Protein AF-A0A7Y7MA44-F1 (afdb_monomer_lite)

InterPro domains:
  IPR015942 Asp/Glu/hydantoin racemase [PF01177] (3-91)
  IPR053714 Isomerization and Racemization Enzyme Superfamily [G3DSA:3.40.50.12500] (1-102)

Foldseek 3Di:
DAPVVFVVVLVVCVVVVNNVVDQGDDDDHDDDPVCVVPVPVVLVSVLVVVVVSCVPRVNQEAEAEDPRCPVNQVVNCVSDPHHYHYPVVVVVVVVVVVVVVVD

Radius of gyration: 14.45 Å; chains: 1; bounding box: 31×28×43 Å

Secondary structure (DSSP, 8-state):
--TTHHHHHHHHHHHTT-GGG-------S--THHHHH-HHHHHHHHHHHHHHHHHHH--S-EEE--GGGGGGHHHHHTT-SS-EEEHHHHHHHHHHHHHHTT-

Organism: NCBI:txid1216886

pLDDT: mean 91.34, std 9.26, range [55.81, 98.19]

Structure (mmCIF, N/CA/C/O backbone):
data_AF-A0A7Y7MA44-F1
#
_entry.id   AF-A0A7Y7MA44-F1
#
loop_
_atom_site.group_PDB
_atom_site.id
_atom_site.type_symbol
_atom_site.label_atom_id
_atom_site.label_alt_id
_atom_site.label_comp_id
_atom_site.label_asym_id
_atom_site.label_entity_id
_atom_site.label_seq_id
_atom_site.pdbx_PDB_ins_code
_atom_site.Cartn_x
_atom_site.Cartn_y
_atom_site.Cartn_z
_atom_site.occupancy
_atom_site.B_iso_or_equiv
_ato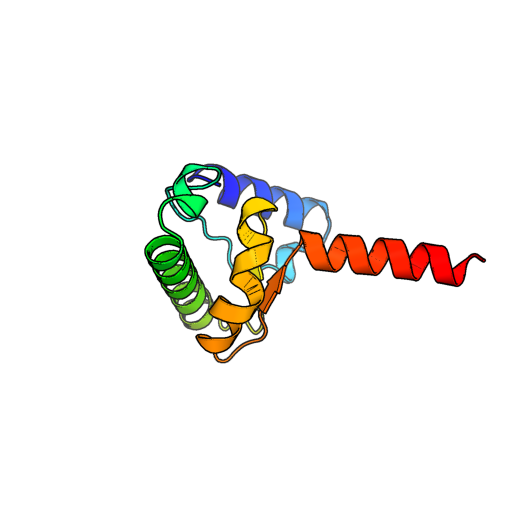m_site.auth_seq_id
_atom_site.auth_comp_id
_atom_site.auth_asym_id
_atom_site.auth_atom_id
_atom_site.pdbx_PDB_model_num
ATOM 1 N N . GLY A 1 1 ? 8.331 -6.792 -3.5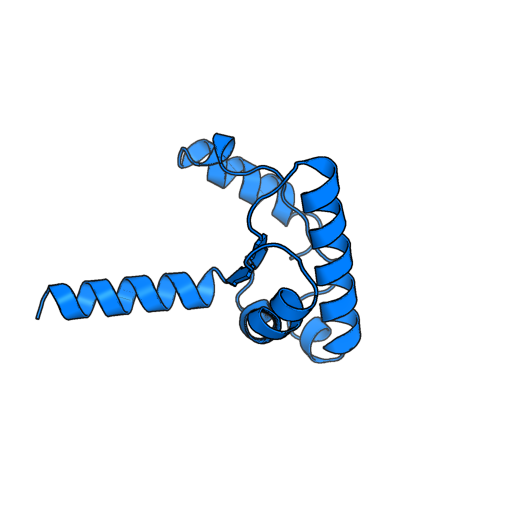35 1.00 63.66 1 GLY A N 1
ATOM 2 C CA . GLY A 1 1 ? 8.309 -8.242 -3.306 1.00 63.66 1 GLY A CA 1
ATOM 3 C C . GLY A 1 1 ? 7.732 -8.890 -4.540 1.00 63.66 1 GLY A C 1
ATOM 4 O O . GLY A 1 1 ? 6.902 -8.250 -5.159 1.00 63.66 1 GLY A O 1
ATOM 5 N N . GLY A 1 2 ? 8.182 -10.086 -4.918 1.00 76.88 2 GLY A N 1
ATOM 6 C CA . GLY A 1 2 ? 7.650 -10.817 -6.071 1.00 76.88 2 GLY A CA 1
ATOM 7 C C . GLY A 1 2 ? 6.371 -11.578 -5.717 1.00 76.88 2 GLY A C 1
ATOM 8 O O . GLY A 1 2 ? 5.830 -11.413 -4.622 1.00 76.88 2 GLY A O 1
ATOM 9 N N . ALA A 1 3 ? 5.935 -12.461 -6.614 1.00 83.75 3 ALA A N 1
ATOM 10 C CA . ALA A 1 3 ? 4.666 -13.193 -6.528 1.00 83.75 3 ALA A CA 1
ATOM 11 C C . ALA A 1 3 ? 4.449 -14.027 -5.244 1.00 83.75 3 ALA A C 1
ATOM 13 O O . ALA A 1 3 ? 3.317 -14.381 -4.939 1.00 83.75 3 ALA A O 1
ATOM 14 N N . GLY A 1 4 ? 5.498 -14.319 -4.465 1.00 88.38 4 GLY A N 1
ATOM 15 C CA . GLY A 1 4 ? 5.379 -15.038 -3.188 1.00 88.38 4 G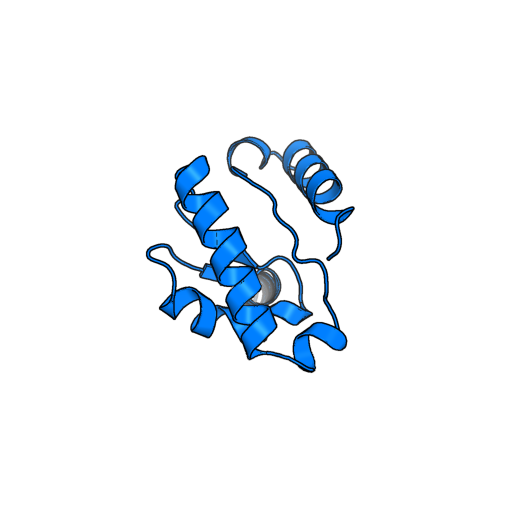LY A CA 1
ATOM 16 C C . GLY A 1 4 ? 4.892 -14.191 -2.004 1.00 88.38 4 GLY A C 1
ATOM 17 O O . GLY A 1 4 ? 4.498 -14.743 -0.983 1.00 88.38 4 GLY A O 1
ATOM 18 N N . TRP A 1 5 ? 4.903 -12.859 -2.109 1.00 89.69 5 TRP A N 1
ATOM 19 C CA . TRP A 1 5 ? 4.508 -11.986 -0.996 1.00 89.69 5 TRP A CA 1
ATOM 20 C C . TRP A 1 5 ? 3.002 -11.948 -0.715 1.00 89.69 5 TRP A C 1
ATOM 22 O O . TRP A 1 5 ? 2.646 -12.022 0.460 1.00 89.69 5 TRP A O 1
ATOM 32 N N . PRO A 1 6 ? 2.111 -11.852 -1.722 1.00 93.50 6 PRO A N 1
ATOM 33 C CA . PRO A 1 6 ? 0.674 -11.822 -1.480 1.00 93.50 6 PRO A CA 1
ATOM 34 C C . PRO A 1 6 ? 0.134 -12.946 -0.581 1.00 93.50 6 PRO A C 1
ATOM 36 O O . PRO A 1 6 ? -0.521 -12.611 0.409 1.00 93.50 6 PRO A O 1
ATOM 39 N N . PRO A 1 7 ? 0.429 -14.243 -0.825 1.00 94.75 7 PRO A N 1
ATOM 40 C CA . PRO A 1 7 ? -0.073 -15.304 0.048 1.00 94.75 7 PRO A CA 1
ATOM 41 C C . PRO A 1 7 ? 0.496 -15.209 1.470 1.00 94.75 7 PRO A C 1
ATOM 43 O O . PRO A 1 7 ? -0.249 -15.375 2.430 1.00 94.75 7 PRO A O 1
ATOM 46 N N . LEU A 1 8 ? 1.781 -14.866 1.619 1.00 94.81 8 LEU A N 1
ATOM 47 C CA . LEU A 1 8 ? 2.433 -14.736 2.926 1.00 94.81 8 LEU A CA 1
ATOM 48 C C . LEU A 1 8 ? 1.819 -13.612 3.770 1.00 94.81 8 LEU A C 1
ATOM 50 O O . LEU A 1 8 ? 1.574 -13.787 4.961 1.00 94.81 8 LEU A O 1
ATOM 54 N N . ILE A 1 9 ? 1.561 -12.450 3.166 1.00 95.06 9 ILE A N 1
ATOM 55 C CA . ILE A 1 9 ? 0.966 -11.307 3.870 1.00 95.06 9 ILE A CA 1
ATOM 56 C C . ILE A 1 9 ? -0.483 -11.593 4.261 1.00 95.06 9 ILE A C 1
ATOM 58 O O . ILE A 1 9 ? -0.898 -11.197 5.349 1.00 95.06 9 ILE A O 1
ATOM 62 N N . ARG A 1 10 ? -1.245 -12.289 3.411 1.00 96.25 10 ARG A N 1
ATOM 63 C CA . ARG A 1 10 ? -2.633 -12.634 3.728 1.00 96.25 10 ARG A CA 1
ATOM 64 C C . ARG A 1 10 ? -2.713 -13.585 4.919 1.00 96.25 10 ARG A C 1
ATOM 66 O O . ARG A 1 10 ? -3.393 -13.287 5.893 1.00 96.25 10 ARG A O 1
ATOM 73 N N . ASP A 1 11 ? -1.902 -14.635 4.890 1.00 97.12 11 ASP A N 1
ATOM 74 C CA . ASP A 1 11 ? -1.741 -15.585 5.990 1.00 97.12 11 ASP A CA 1
ATOM 75 C C . ASP A 1 11 ? -1.279 -14.906 7.300 1.00 97.12 11 ASP A C 1
ATOM 77 O O . ASP A 1 11 ? -1.797 -15.183 8.384 1.00 97.12 11 ASP A O 1
ATOM 81 N N . LEU A 1 12 ? -0.360 -13.936 7.221 1.00 95.75 12 LEU A N 1
ATOM 82 C CA . LEU A 1 12 ? 0.025 -13.128 8.380 1.00 95.75 12 LEU A CA 1
ATOM 83 C C . LEU A 1 12 ? -1.142 -12.289 8.925 1.00 95.75 12 LEU A C 1
ATOM 85 O O . LEU A 1 12 ? -1.334 -12.240 10.142 1.00 95.75 12 LEU A O 1
ATOM 89 N N . ALA A 1 13 ? -1.908 -11.626 8.059 1.00 96.25 13 ALA A N 1
ATOM 90 C CA . ALA A 1 13 ? -3.041 -10.800 8.470 1.00 96.25 13 ALA A CA 1
ATOM 91 C C . ALA A 1 13 ? -4.133 -11.635 9.148 1.00 96.25 13 ALA A C 1
ATOM 93 O O . ALA A 1 13 ? -4.686 -11.215 10.165 1.00 96.25 13 ALA A O 1
ATOM 94 N N . ASP A 1 14 ? -4.392 -12.840 8.643 1.00 96.56 14 ASP A N 1
ATOM 95 C CA . ASP A 1 14 ? -5.356 -13.766 9.234 1.00 96.56 14 ASP A CA 1
ATOM 96 C C . ASP A 1 14 ? -4.912 -14.201 10.637 1.00 96.56 14 ASP A C 1
ATOM 98 O O . ASP A 1 14 ? -5.670 -14.058 11.599 1.00 96.56 14 ASP A O 1
ATOM 102 N N . ARG A 1 15 ? -3.648 -14.619 10.799 1.00 97.69 15 ARG A N 1
ATOM 103 C CA . ARG A 1 15 ? -3.099 -15.012 12.113 1.00 97.69 15 ARG A CA 1
ATOM 104 C C . ARG A 1 15 ? -3.030 -13.882 13.138 1.00 97.69 15 ARG A C 1
ATOM 106 O O . ARG A 1 15 ? -2.980 -14.152 14.333 1.00 97.69 15 ARG A O 1
ATOM 113 N N . THR A 1 16 ? -2.992 -12.632 12.687 1.00 96.38 16 THR A N 1
ATOM 114 C CA . THR A 1 16 ? -2.881 -11.447 13.557 1.00 96.38 16 THR A CA 1
ATOM 115 C C . THR A 1 16 ? -4.219 -10.743 13.792 1.00 96.38 16 THR A C 1
ATOM 117 O O . THR A 1 16 ? -4.260 -9.721 14.470 1.00 96.38 16 THR A O 1
ATOM 120 N N . GLY A 1 17 ? -5.326 -11.291 13.275 1.00 96.62 17 GLY A N 1
ATOM 121 C CA . GLY A 1 17 ? -6.675 -10.749 13.468 1.00 96.62 17 GLY A CA 1
ATOM 122 C C . GLY A 1 17 ? -7.045 -9.587 12.537 1.00 96.62 17 GLY A C 1
ATOM 123 O O . GLY A 1 17 ? -8.142 -9.042 12.654 1.00 96.62 17 GLY A O 1
ATOM 124 N N . TYR A 1 18 ? -6.177 -9.235 11.585 1.00 94.88 18 TYR A N 1
ATOM 125 C CA . TYR A 1 18 ? -6.394 -8.169 10.601 1.00 94.88 18 TYR A CA 1
ATOM 126 C C . TYR A 1 18 ? -6.963 -8.661 9.265 1.00 94.88 18 TYR A C 1
ATOM 128 O O . TYR A 1 18 ? -7.241 -7.838 8.396 1.00 94.88 18 TYR A O 1
ATOM 136 N N . GLY A 1 19 ? -7.180 -9.969 9.095 1.00 94.50 19 GLY A N 1
ATOM 137 C CA . GLY A 1 19 ? -7.672 -10.565 7.847 1.00 94.50 19 GLY A CA 1
ATOM 138 C C . GLY A 1 19 ? -8.919 -9.884 7.274 1.00 94.50 19 GLY A C 1
ATOM 139 O O . GLY A 1 19 ? -8.973 -9.580 6.086 1.00 94.50 19 GLY A O 1
ATOM 140 N N . ARG A 1 20 ? -9.892 -9.531 8.130 1.00 94.00 20 ARG A N 1
ATOM 141 C CA . ARG A 1 20 ? -11.117 -8.816 7.710 1.00 94.00 20 ARG A CA 1
ATOM 142 C C . ARG A 1 20 ? -10.879 -7.371 7.270 1.00 94.00 20 ARG A C 1
ATOM 144 O O . ARG A 1 20 ? -11.681 -6.836 6.516 1.00 94.00 20 ARG A O 1
ATOM 151 N N . SER A 1 21 ? -9.808 -6.743 7.746 1.00 94.56 21 SER A N 1
ATOM 152 C CA . SER A 1 21 ? -9.436 -5.372 7.381 1.00 94.56 21 SER A CA 1
ATOM 153 C C . SER A 1 21 ? -8.567 -5.320 6.121 1.00 94.56 21 SER A C 1
ATOM 155 O O . SER A 1 21 ? -8.337 -4.239 5.582 1.00 94.56 21 SER A O 1
ATOM 157 N N . LEU A 1 22 ? -8.065 -6.467 5.651 1.00 96.38 22 LEU A N 1
ATOM 158 C CA . LEU A 1 22 ? -7.196 -6.565 4.485 1.00 96.38 22 LEU A CA 1
ATOM 159 C C . LEU A 1 22 ? -7.995 -6.963 3.241 1.00 96.38 22 LEU A C 1
ATOM 161 O O . LEU A 1 22 ? -8.240 -8.141 2.979 1.00 96.38 22 LEU A O 1
ATOM 165 N N . ALA A 1 23 ? -8.377 -5.963 2.449 1.00 96.38 23 ALA A N 1
ATOM 166 C CA . ALA A 1 23 ? -9.205 -6.173 1.267 1.00 96.38 23 ALA A CA 1
ATOM 167 C C . ALA A 1 23 ? -8.457 -6.932 0.146 1.00 96.38 23 ALA A C 1
ATOM 169 O O . ALA A 1 23 ? -8.920 -7.975 -0.321 1.00 96.38 23 ALA A O 1
ATOM 170 N N . ASP A 1 24 ? -7.254 -6.481 -0.223 1.00 96.69 24 ASP A N 1
ATOM 171 C CA . ASP A 1 24 ? -6.422 -7.081 -1.277 1.00 96.69 24 ASP A CA 1
ATOM 172 C C . ASP A 1 24 ? -4.929 -7.061 -0.898 1.00 96.69 24 ASP A C 1
ATOM 174 O O . ASP A 1 24 ? -4.500 -6.260 -0.066 1.00 96.69 24 ASP A O 1
ATOM 178 N N . VAL A 1 25 ? -4.126 -7.929 -1.523 1.00 95.69 25 VAL A N 1
ATOM 179 C CA . VAL A 1 25 ? -2.658 -7.873 -1.460 1.00 95.69 25 VAL A CA 1
ATOM 180 C C . VAL A 1 25 ? -2.084 -8.070 -2.848 1.00 95.69 25 VAL A C 1
ATOM 182 O O . VAL A 1 25 ? -2.297 -9.099 -3.485 1.00 95.69 25 VAL A O 1
ATOM 185 N N . ARG A 1 26 ? -1.289 -7.098 -3.294 1.00 94.06 26 ARG A N 1
ATOM 186 C CA . ARG A 1 26 ? -0.733 -7.068 -4.646 1.00 94.06 26 ARG A CA 1
ATOM 187 C C . ARG A 1 26 ? 0.768 -6.829 -4.601 1.00 94.06 26 ARG A C 1
ATOM 189 O O . ARG A 1 26 ? 1.292 -6.224 -3.665 1.00 94.06 26 ARG A O 1
ATOM 196 N N . ALA A 1 27 ? 1.465 -7.340 -5.605 1.00 91.31 27 ALA A N 1
ATOM 197 C CA . ALA A 1 27 ? 2.915 -7.284 -5.702 1.00 91.31 27 ALA A CA 1
ATOM 198 C C . ALA A 1 27 ? 3.328 -6.848 -7.107 1.00 91.31 27 ALA A C 1
ATOM 200 O O . ALA A 1 27 ? 2.769 -7.323 -8.089 1.00 91.31 27 ALA A O 1
ATOM 201 N N . ILE A 1 28 ? 4.340 -5.983 -7.193 1.00 88.88 28 ILE A N 1
ATOM 202 C CA . ILE A 1 28 ? 4.965 -5.606 -8.465 1.00 88.88 28 ILE A CA 1
ATOM 203 C C . ILE A 1 28 ? 6.169 -6.526 -8.765 1.00 88.88 28 ILE A C 1
ATOM 205 O O . ILE A 1 28 ? 6.883 -6.905 -7.830 1.00 88.88 28 ILE A O 1
ATOM 209 N N . PRO A 1 29 ? 6.443 -6.880 -10.038 1.00 72.62 29 PRO A N 1
ATOM 210 C CA . PRO A 1 29 ? 7.419 -7.919 -10.400 1.00 72.62 29 PRO A CA 1
ATOM 211 C C . PRO A 1 29 ? 8.867 -7.633 -9.972 1.00 72.62 29 PRO A C 1
ATOM 213 O O . PRO A 1 29 ? 9.597 -8.550 -9.595 1.00 72.62 29 PRO A O 1
ATOM 216 N N . HIS A 1 30 ? 9.287 -6.365 -9.999 1.00 66.94 30 HIS A N 1
ATOM 217 C CA . HIS A 1 30 ? 10.661 -5.947 -9.716 1.00 66.94 30 HIS A CA 1
ATOM 218 C C . HIS A 1 30 ? 10.717 -5.065 -8.465 1.00 66.94 30 HIS A C 1
ATOM 220 O O . HIS A 1 30 ? 9.946 -4.122 -8.316 1.00 66.94 30 HIS A O 1
ATOM 226 N N . PHE A 1 31 ? 11.624 -5.373 -7.534 1.00 68.31 31 PHE A N 1
ATOM 227 C CA . PHE A 1 31 ? 11.777 -4.622 -6.286 1.00 68.31 31 PHE A CA 1
ATOM 228 C C . PHE A 1 31 ? 13.215 -4.683 -5.760 1.00 68.31 31 PHE A C 1
ATOM 230 O O . PHE A 1 31 ? 14.009 -5.526 -6.171 1.00 68.31 31 PHE A O 1
ATOM 237 N N . GLY A 1 32 ? 13.556 -3.774 -4.845 1.00 65.12 32 GLY A N 1
ATOM 238 C CA . GLY A 1 32 ? 14.924 -3.606 -4.348 1.00 65.12 32 GLY A CA 1
ATOM 239 C C . GLY A 1 32 ? 15.728 -2.666 -5.247 1.00 65.12 32 GLY A C 1
ATOM 240 O O . GLY A 1 32 ? 15.196 -1.665 -5.722 1.00 65.12 32 GLY A O 1
ATOM 241 N N . ARG A 1 33 ? 17.003 -2.982 -5.504 1.00 63.75 33 ARG A N 1
ATOM 242 C CA . ARG A 1 33 ? 17.903 -2.135 -6.312 1.00 63.75 33 ARG A CA 1
ATOM 243 C C . ARG A 1 33 ? 17.351 -1.837 -7.714 1.00 63.75 33 ARG A C 1
ATOM 245 O O . ARG A 1 33 ? 17.542 -0.737 -8.214 1.00 63.75 33 ARG A O 1
ATOM 252 N N . ALA A 1 34 ? 16.619 -2.782 -8.306 1.00 67.56 34 ALA A N 1
ATOM 253 C CA . ALA A 1 34 ? 15.997 -2.626 -9.621 1.00 67.56 34 ALA A CA 1
ATOM 254 C C . ALA A 1 34 ? 14.887 -1.557 -9.648 1.00 67.56 34 ALA A C 1
ATOM 256 O O . ALA A 1 34 ? 14.794 -0.804 -10.608 1.00 67.56 34 ALA A O 1
ATOM 257 N N . ALA A 1 35 ? 14.093 -1.427 -8.579 1.00 69.69 35 ALA A N 1
ATOM 258 C CA . ALA A 1 35 ? 13.042 -0.406 -8.502 1.00 69.69 35 ALA A CA 1
ATOM 259 C C . ALA A 1 35 ? 13.615 1.016 -8.375 1.00 69.69 35 ALA A C 1
ATOM 261 O O . ALA A 1 35 ? 13.041 1.982 -8.866 1.00 69.69 35 ALA A O 1
ATOM 262 N N . GLN A 1 36 ? 14.784 1.143 -7.745 1.00 73.75 36 GLN A N 1
ATOM 263 C CA . GLN A 1 36 ? 15.496 2.419 -7.653 1.00 73.75 36 GLN A CA 1
ATOM 264 C C . GLN A 1 36 ? 16.174 2.811 -8.974 1.00 73.75 36 GLN A C 1
ATOM 266 O O . GLN A 1 36 ? 16.439 3.988 -9.193 1.00 73.75 36 GLN A O 1
ATOM 271 N N . ALA A 1 37 ? 16.435 1.846 -9.862 1.00 83.06 37 ALA A N 1
ATOM 272 C CA . ALA A 1 37 ? 16.998 2.111 -11.184 1.00 83.06 37 ALA A CA 1
ATOM 273 C C . ALA A 1 37 ? 15.970 2.726 -12.153 1.00 83.06 37 ALA A C 1
ATOM 275 O O . ALA A 1 37 ? 16.357 3.477 -13.042 1.00 83.06 37 ALA A O 1
ATOM 276 N N . ASP A 1 38 ? 14.674 2.459 -11.949 1.00 87.81 38 ASP A N 1
ATOM 277 C CA . ASP A 1 38 ? 13.574 3.110 -12.669 1.00 87.81 38 ASP A CA 1
ATOM 278 C C . ASP A 1 38 ? 12.445 3.539 -11.709 1.00 87.81 38 ASP A C 1
ATOM 280 O O . ASP A 1 38 ? 11.435 2.838 -11.536 1.00 87.81 38 ASP A O 1
ATOM 284 N N . PRO A 1 39 ? 12.583 4.718 -11.073 1.00 88.62 39 PRO A N 1
ATOM 285 C CA . PRO A 1 39 ? 11.567 5.231 -10.164 1.00 88.62 39 PRO A CA 1
ATOM 286 C C . PRO A 1 39 ? 10.240 5.551 -10.864 1.00 88.62 39 PRO A C 1
ATOM 288 O O . PRO A 1 39 ? 9.174 5.408 -10.267 1.00 88.62 39 PRO A O 1
ATOM 291 N N . ARG A 1 40 ? 10.267 5.982 -12.132 1.00 91.75 40 ARG A N 1
ATOM 292 C CA . ARG A 1 40 ? 9.041 6.352 -12.854 1.00 91.75 40 ARG A CA 1
ATOM 293 C C . ARG A 1 40 ? 8.227 5.114 -13.211 1.00 91.75 40 ARG A C 1
ATOM 295 O O . ARG A 1 40 ? 7.025 5.104 -12.947 1.00 91.75 40 ARG A O 1
ATOM 302 N N . GLY A 1 41 ? 8.870 4.076 -13.742 1.00 91.62 41 GLY A N 1
ATOM 303 C CA . GLY A 1 41 ? 8.222 2.798 -14.028 1.00 91.62 41 GLY A CA 1
ATOM 304 C C . GLY A 1 41 ? 7.714 2.120 -12.760 1.00 91.62 41 GLY A C 1
ATOM 305 O O . GLY A 1 41 ? 6.564 1.684 -12.719 1.00 91.62 41 GLY A O 1
ATOM 306 N N . THR A 1 42 ? 8.505 2.135 -11.681 1.00 91.19 42 THR A N 1
ATOM 307 C CA . THR A 1 42 ? 8.074 1.621 -10.368 1.00 91.19 42 THR A CA 1
ATOM 308 C C . THR A 1 42 ? 6.805 2.316 -9.887 1.00 91.19 42 THR A C 1
ATOM 310 O O . THR A 1 42 ? 5.848 1.664 -9.477 1.00 91.19 42 THR A O 1
ATOM 313 N N . LEU A 1 43 ? 6.770 3.643 -9.964 1.00 93.75 43 LEU A N 1
ATOM 314 C CA . LEU A 1 43 ? 5.624 4.434 -9.539 1.00 93.75 43 LEU A CA 1
ATOM 315 C C . LEU A 1 43 ? 4.385 4.197 -10.408 1.00 93.75 43 LEU A C 1
ATOM 317 O O . LEU A 1 43 ? 3.279 4.131 -9.877 1.00 93.75 43 LEU A O 1
ATOM 321 N N . GLY A 1 44 ? 4.566 4.025 -11.720 1.00 94.94 44 GLY A N 1
ATOM 322 C CA . GLY A 1 44 ? 3.493 3.630 -12.633 1.00 94.94 44 GLY A CA 1
ATOM 323 C C . GLY A 1 44 ? 2.911 2.260 -12.284 1.00 94.94 44 GLY A C 1
ATOM 324 O O . GLY A 1 44 ? 1.696 2.126 -12.169 1.00 94.94 44 GLY A O 1
ATOM 325 N N . ALA A 1 45 ? 3.767 1.268 -12.029 1.00 93.12 45 ALA A N 1
ATOM 326 C CA . ALA A 1 45 ? 3.339 -0.072 -11.632 1.00 93.12 45 ALA A CA 1
ATOM 327 C C . ALA A 1 45 ? 2.611 -0.073 -10.276 1.00 93.12 45 ALA A C 1
ATOM 329 O O . ALA A 1 45 ? 1.575 -0.715 -10.132 1.00 93.12 45 ALA A O 1
ATOM 330 N N . LEU A 1 46 ? 3.111 0.685 -9.293 1.00 94.56 46 LEU A N 1
ATOM 331 C CA . LEU A 1 46 ? 2.440 0.849 -7.999 1.00 94.56 46 LEU A CA 1
ATOM 332 C C . LEU A 1 46 ? 1.055 1.486 -8.153 1.00 94.56 46 LEU A C 1
ATOM 334 O O . LEU A 1 46 ? 0.104 1.014 -7.537 1.00 94.56 46 LEU A O 1
ATOM 338 N N . ALA A 1 47 ? 0.939 2.540 -8.966 1.00 97.06 47 ALA A N 1
ATOM 339 C CA . ALA A 1 47 ? -0.337 3.202 -9.222 1.00 97.06 47 ALA A CA 1
ATOM 340 C C . ALA A 1 47 ? -1.331 2.264 -9.914 1.00 97.06 47 ALA A C 1
ATOM 342 O O . ALA A 1 47 ? -2.479 2.194 -9.489 1.00 97.06 47 ALA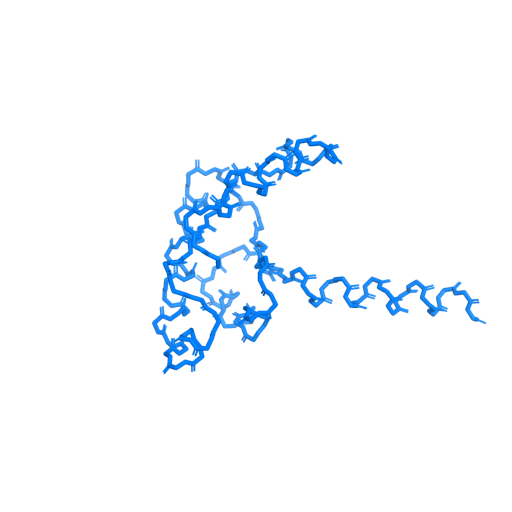 A O 1
ATOM 343 N N . ALA A 1 48 ? -0.884 1.502 -10.915 1.00 96.75 48 ALA A N 1
ATOM 344 C CA . ALA A 1 48 ? -1.727 0.535 -11.609 1.00 96.75 48 ALA A CA 1
ATOM 345 C C . ALA A 1 48 ? -2.283 -0.528 -10.648 1.00 96.75 48 ALA A C 1
ATOM 347 O O . ALA A 1 48 ? -3.495 -0.708 -10.570 1.00 96.75 48 ALA A O 1
ATOM 348 N N . GLU A 1 49 ? -1.430 -1.181 -9.854 1.00 96.19 49 GLU A N 1
ATOM 349 C CA . GLU A 1 49 ? -1.896 -2.198 -8.902 1.00 96.19 49 GLU A CA 1
ATOM 350 C C . GLU A 1 49 ? -2.798 -1.604 -7.809 1.00 96.19 49 GLU A C 1
ATOM 352 O O . GLU A 1 49 ? -3.789 -2.225 -7.426 1.00 96.19 49 GLU A O 1
ATOM 357 N N . ALA A 1 50 ? -2.495 -0.395 -7.324 1.00 97.25 50 ALA A N 1
ATOM 358 C CA . ALA A 1 50 ? -3.321 0.281 -6.328 1.00 97.25 50 ALA A CA 1
ATOM 359 C C . ALA A 1 50 ? -4.718 0.623 -6.865 1.00 97.25 50 ALA A C 1
ATOM 361 O O . ALA A 1 50 ? -5.703 0.372 -6.176 1.00 97.25 50 ALA A O 1
ATOM 362 N N . LEU A 1 51 ? -4.817 1.144 -8.092 1.00 98.00 51 LEU A N 1
ATOM 363 C CA . LEU A 1 51 ? -6.101 1.442 -8.732 1.00 98.00 51 LEU A CA 1
ATOM 364 C C . LEU A 1 51 ? -6.938 0.174 -8.906 1.00 98.00 51 LEU A C 1
ATOM 366 O O . LEU A 1 51 ? -8.103 0.170 -8.522 1.00 98.00 51 LEU A O 1
ATOM 370 N N . ILE A 1 52 ? -6.330 -0.929 -9.357 1.00 97.56 52 ILE A N 1
ATOM 371 C CA . ILE A 1 52 ? -7.048 -2.202 -9.483 1.00 97.56 52 ILE A CA 1
ATOM 372 C C . ILE A 1 52 ? -7.551 -2.689 -8.111 1.00 97.56 52 ILE A C 1
ATOM 374 O O . ILE A 1 52 ? -8.666 -3.202 -8.022 1.00 97.56 52 ILE A O 1
ATOM 378 N N . ALA A 1 53 ? -6.767 -2.538 -7.036 1.00 97.38 53 ALA A N 1
ATOM 379 C CA . ALA A 1 53 ? -7.218 -2.885 -5.684 1.00 97.38 53 ALA A CA 1
ATOM 380 C C . ALA A 1 53 ? -8.430 -2.038 -5.258 1.00 97.38 53 ALA A C 1
ATOM 382 O O . ALA A 1 53 ? -9.436 -2.580 -4.805 1.00 97.38 53 ALA A O 1
ATOM 383 N N . ILE A 1 54 ? -8.351 -0.717 -5.449 1.00 98.00 54 ILE A N 1
ATOM 384 C CA . ILE A 1 54 ? -9.419 0.230 -5.100 1.00 98.00 54 ILE A CA 1
ATOM 385 C C . ILE A 1 54 ? -10.700 -0.105 -5.864 1.00 98.00 54 ILE A C 1
ATOM 387 O O . ILE A 1 54 ? -11.751 -0.255 -5.249 1.00 98.00 54 ILE A O 1
ATOM 391 N N . GLU A 1 55 ? -10.612 -0.282 -7.180 1.00 97.75 55 GLU A N 1
ATOM 392 C CA . GLU A 1 55 ? -11.762 -0.584 -8.036 1.00 97.75 55 GLU A CA 1
ATOM 393 C C . GLU A 1 55 ? -12.408 -1.928 -7.686 1.00 97.75 55 GLU A C 1
ATOM 395 O O . GLU A 1 55 ? -13.632 -2.039 -7.649 1.00 97.75 55 GLU A O 1
ATOM 400 N N . ARG A 1 56 ? -11.603 -2.962 -7.405 1.00 97.31 56 ARG A N 1
ATOM 401 C CA . ARG A 1 56 ? -12.121 -4.313 -7.147 1.00 97.31 56 ARG A CA 1
ATOM 402 C C . ARG A 1 56 ? -12.713 -4.490 -5.761 1.00 97.31 56 ARG A C 1
ATOM 404 O O . ARG A 1 56 ? -13.611 -5.314 -5.604 1.00 97.31 56 ARG A O 1
ATOM 411 N N . THR A 1 57 ? -12.162 -3.817 -4.756 1.00 97.19 57 THR A N 1
ATOM 412 C CA . THR A 1 57 ? -12.515 -4.091 -3.357 1.00 97.19 57 THR A CA 1
ATOM 413 C C . THR A 1 57 ? -13.091 -2.891 -2.624 1.00 97.19 57 THR A C 1
ATOM 415 O O . THR A 1 57 ? -13.429 -3.026 -1.453 1.00 97.19 57 THR A O 1
ATOM 418 N N . GLY A 1 58 ? -13.145 -1.716 -3.255 1.00 96.81 58 GLY A N 1
ATOM 419 C CA . GLY A 1 58 ? -13.501 -0.470 -2.579 1.00 96.81 58 GLY A CA 1
ATOM 420 C C . GLY A 1 58 ? -12.497 -0.085 -1.492 1.00 96.81 58 GLY A C 1
ATOM 421 O O . GLY A 1 58 ? -12.891 0.490 -0.483 1.00 96.81 58 GLY A O 1
ATOM 422 N N . ALA A 1 59 ? -11.217 -0.456 -1.640 1.00 97.25 59 ALA A N 1
ATOM 423 C CA . ALA A 1 59 ? -10.210 -0.190 -0.615 1.00 97.25 59 ALA A CA 1
ATOM 424 C C . ALA A 1 59 ? -10.126 1.314 -0.309 1.00 97.25 59 ALA A C 1
ATOM 426 O O . ALA A 1 59 ? -9.779 2.117 -1.171 1.00 97.25 59 ALA A O 1
ATOM 427 N N . GLU A 1 60 ? -10.395 1.686 0.941 1.00 97.62 60 GLU A N 1
ATOM 428 C CA . GLU A 1 60 ? -10.413 3.088 1.376 1.00 97.62 60 GLU A CA 1
ATOM 429 C C . GLU A 1 60 ? -9.014 3.665 1.621 1.00 97.62 60 GLU A C 1
ATOM 431 O O . GLU A 1 60 ? -8.870 4.865 1.845 1.00 97.62 60 GLU A O 1
ATOM 436 N N . ARG A 1 61 ? -7.981 2.813 1.662 1.00 97.94 61 ARG A N 1
ATOM 437 C CA . ARG A 1 61 ? -6.587 3.178 1.950 1.00 97.94 61 ARG A CA 1
ATOM 438 C C . ARG A 1 61 ? -5.635 2.210 1.260 1.00 97.94 61 ARG A C 1
ATOM 440 O O . ARG A 1 61 ? -5.937 1.026 1.126 1.00 97.94 61 ARG A O 1
ATOM 447 N N . ILE A 1 62 ? -4.449 2.698 0.911 1.00 98.06 62 ILE A N 1
ATOM 448 C CA . ILE A 1 62 ? -3.355 1.891 0.362 1.00 98.06 62 ILE A CA 1
ATOM 449 C C . ILE A 1 62 ? -2.192 1.856 1.347 1.00 98.06 62 ILE A C 1
ATOM 451 O O . ILE A 1 62 ? -1.797 2.890 1.874 1.00 98.06 62 ILE A O 1
ATOM 455 N N . LEU A 1 63 ? -1.603 0.677 1.558 1.00 96.56 63 LEU A N 1
ATOM 456 C CA . LEU A 1 63 ? -0.404 0.495 2.377 1.00 96.56 63 LEU A CA 1
ATOM 457 C C . LEU A 1 63 ? 0.758 -0.024 1.522 1.00 96.56 63 LEU A C 1
ATOM 459 O O . LEU A 1 63 ? 0.720 -1.136 0.998 1.00 96.56 63 LEU A O 1
ATOM 463 N N . LEU A 1 64 ? 1.835 0.755 1.433 1.00 94.75 64 LEU A N 1
ATOM 464 C CA . LEU A 1 64 ? 3.101 0.307 0.857 1.00 94.75 64 LEU A CA 1
ATOM 465 C C . LEU A 1 64 ? 3.847 -0.571 1.866 1.00 94.75 64 LEU A C 1
ATOM 467 O O . LEU A 1 64 ? 4.303 -0.082 2.898 1.00 94.75 64 LEU A O 1
ATOM 471 N N . GLY A 1 65 ? 3.985 -1.863 1.555 1.00 89.88 65 GLY A N 1
ATOM 472 C CA . GLY A 1 65 ? 4.525 -2.856 2.492 1.00 89.88 65 GLY A CA 1
ATOM 473 C C . GLY A 1 65 ? 6.055 -2.983 2.552 1.00 89.88 65 GLY A C 1
ATOM 474 O O . GLY A 1 65 ? 6.578 -3.467 3.551 1.00 89.88 65 GLY A O 1
ATOM 475 N N . GLY A 1 66 ? 6.796 -2.575 1.517 1.00 84.56 66 GLY A 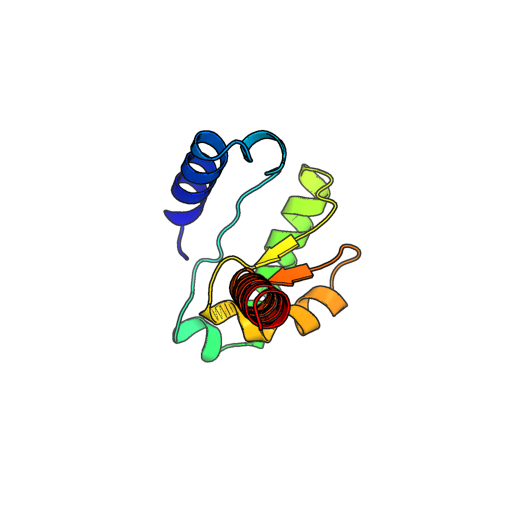N 1
ATOM 476 C CA . GLY A 1 66 ? 8.253 -2.770 1.439 1.00 84.56 66 GLY A CA 1
ATOM 477 C C . GLY A 1 66 ? 9.065 -1.541 1.854 1.00 84.56 66 GLY A C 1
ATOM 478 O O . GLY A 1 66 ? 8.762 -0.435 1.422 1.00 84.56 66 GLY A O 1
ATOM 479 N N . THR A 1 67 ? 10.161 -1.728 2.599 1.00 84.00 67 THR A N 1
ATOM 480 C CA . THR A 1 67 ? 11.065 -0.630 3.017 1.00 84.00 67 THR A CA 1
ATOM 481 C C . THR A 1 67 ? 11.624 0.160 1.831 1.00 84.00 67 THR A C 1
ATOM 483 O O . THR A 1 67 ? 11.645 1.388 1.855 1.00 84.00 67 THR A O 1
ATOM 486 N N . GLY A 1 68 ? 11.977 -0.529 0.742 1.00 84.88 68 GLY A N 1
ATOM 487 C CA . GLY A 1 68 ? 12.413 0.092 -0.514 1.00 84.88 68 GLY A CA 1
ATOM 488 C C . GLY A 1 68 ? 11.333 0.902 -1.246 1.00 84.88 68 GLY A C 1
ATOM 489 O O . GLY A 1 68 ? 11.648 1.527 -2.255 1.00 84.88 68 GLY A O 1
ATOM 490 N N . LEU A 1 69 ? 10.085 0.893 -0.760 1.00 86.88 69 LEU A N 1
ATOM 491 C CA . LEU A 1 69 ? 8.966 1.660 -1.311 1.00 86.88 69 LEU A CA 1
ATOM 492 C C . LEU A 1 69 ? 8.704 2.970 -0.554 1.00 86.88 69 LEU A C 1
ATOM 494 O O . LEU A 1 69 ? 7.877 3.761 -0.997 1.00 86.88 69 LEU A O 1
ATOM 498 N N . ALA A 1 70 ? 9.390 3.221 0.567 1.00 90.00 70 ALA A N 1
ATOM 499 C CA . ALA A 1 70 ? 9.094 4.366 1.429 1.00 90.00 70 ALA A CA 1
ATOM 500 C C . ALA A 1 70 ? 9.160 5.713 0.688 1.00 90.00 70 ALA A C 1
ATOM 502 O O . ALA A 1 70 ? 8.294 6.564 0.878 1.00 90.00 70 ALA A O 1
ATOM 503 N N . GLY A 1 71 ? 10.121 5.865 -0.230 1.00 90.75 71 GLY A N 1
ATOM 504 C CA . GLY A 1 71 ? 10.272 7.070 -1.053 1.00 90.75 71 GLY A CA 1
ATOM 505 C C . GLY A 1 71 ? 9.158 7.303 -2.083 1.00 90.75 71 GLY A C 1
ATOM 506 O O . GLY A 1 71 ? 9.092 8.381 -2.660 1.00 90.75 71 GLY A O 1
ATOM 507 N N . PHE A 1 72 ? 8.270 6.332 -2.317 1.00 93.31 72 PHE A N 1
ATOM 508 C CA . PHE A 1 72 ? 7.191 6.446 -3.305 1.00 93.31 72 PHE A CA 1
ATOM 509 C C . PHE A 1 72 ? 5.856 6.891 -2.706 1.00 93.31 72 PHE A C 1
ATOM 511 O O . PHE A 1 72 ? 4.941 7.187 -3.471 1.00 93.31 72 PHE A O 1
ATOM 518 N N . ARG A 1 73 ? 5.729 6.958 -1.371 1.00 95.25 73 ARG A N 1
ATOM 519 C CA . ARG A 1 73 ? 4.458 7.255 -0.688 1.00 95.25 73 ARG A CA 1
ATOM 520 C C . ARG A 1 73 ? 3.789 8.517 -1.232 1.00 95.25 73 ARG A C 1
ATOM 522 O O . ARG A 1 73 ? 2.657 8.444 -1.691 1.00 95.25 73 ARG A O 1
ATOM 529 N N . ASP A 1 74 ? 4.488 9.649 -1.205 1.00 96.19 74 ASP A N 1
ATOM 530 C CA . ASP A 1 74 ? 3.888 10.948 -1.545 1.00 96.19 74 ASP A CA 1
ATOM 531 C C . ASP A 1 74 ? 3.575 11.052 -3.038 1.00 96.19 74 ASP A C 1
ATOM 533 O O . ASP A 1 74 ? 2.512 11.523 -3.438 1.00 96.19 74 ASP A O 1
ATOM 537 N N . ALA A 1 75 ? 4.472 10.533 -3.875 1.00 96.50 75 ALA A N 1
ATOM 538 C CA . ALA A 1 75 ? 4.280 10.537 -5.316 1.00 96.50 75 ALA A CA 1
ATOM 539 C C . ALA A 1 75 ? 3.145 9.592 -5.757 1.00 96.50 75 ALA A C 1
ATOM 541 O O . ALA A 1 75 ? 2.495 9.844 -6.774 1.00 96.50 75 ALA A O 1
ATOM 542 N N . LEU A 1 76 ? 2.903 8.509 -5.012 1.00 97.06 76 LEU A N 1
ATOM 543 C CA . LEU A 1 76 ? 1.757 7.629 -5.216 1.00 97.06 76 LEU A CA 1
ATOM 544 C C . LEU A 1 76 ? 0.469 8.264 -4.682 1.00 97.06 76 LEU A C 1
ATOM 546 O O . LEU A 1 76 ? -0.543 8.209 -5.370 1.00 97.06 76 LEU A O 1
ATOM 550 N N . ALA A 1 77 ? 0.510 8.918 -3.517 1.00 97.62 77 ALA A N 1
ATOM 551 C CA . ALA A 1 77 ? -0.637 9.632 -2.952 1.00 97.62 77 ALA A CA 1
ATOM 552 C C . ALA A 1 77 ? -1.183 10.690 -3.918 1.00 97.62 77 ALA A C 1
ATOM 554 O O . ALA A 1 77 ? -2.387 10.786 -4.109 1.00 97.62 77 ALA A O 1
ATOM 555 N N . ALA A 1 78 ? -0.301 11.408 -4.617 1.00 97.75 78 ALA A N 1
ATOM 556 C CA . ALA A 1 78 ? -0.692 12.377 -5.641 1.00 97.75 78 ALA A CA 1
ATOM 557 C C . ALA A 1 78 ? -1.419 11.766 -6.863 1.00 97.75 78 ALA A C 1
ATOM 559 O O . ALA A 1 78 ? -1.942 12.511 -7.688 1.00 97.75 78 ALA A O 1
ATOM 560 N N . ARG A 1 79 ? -1.432 10.434 -7.017 1.00 97.50 79 ARG A N 1
ATOM 561 C CA . ARG A 1 79 ? -2.091 9.716 -8.124 1.00 97.50 79 ARG A CA 1
ATOM 562 C C . ARG A 1 79 ? -3.382 9.006 -7.722 1.00 97.50 79 ARG A C 1
ATOM 564 O O . ARG A 1 79 ? -4.048 8.466 -8.600 1.00 97.50 79 ARG A O 1
ATOM 571 N N . LEU A 1 80 ? -3.708 8.948 -6.433 1.00 97.69 80 LEU A N 1
ATOM 572 C CA . LEU A 1 80 ? -4.816 8.146 -5.920 1.00 97.69 80 LEU A CA 1
ATOM 573 C C . LEU A 1 80 ? -5.815 9.025 -5.168 1.00 97.69 80 LEU A C 1
ATOM 575 O O . LEU A 1 80 ? -5.438 9.975 -4.491 1.00 97.69 80 LEU A O 1
ATOM 579 N N . ALA A 1 81 ? -7.097 8.673 -5.255 1.00 96.19 81 ALA A N 1
ATOM 580 C CA . ALA A 1 81 ? -8.164 9.355 -4.519 1.00 96.19 81 ALA A CA 1
ATOM 581 C C . ALA A 1 81 ? -8.238 8.945 -3.034 1.00 96.19 81 ALA A C 1
ATOM 583 O O . ALA A 1 81 ? -8.985 9.544 -2.265 1.00 96.19 81 ALA A O 1
ATOM 584 N N . VAL A 1 82 ? -7.477 7.923 -2.633 1.00 98.06 82 VAL A N 1
ATOM 585 C CA . VAL A 1 82 ? -7.459 7.377 -1.273 1.00 98.06 82 VAL A CA 1
ATOM 586 C C . VAL A 1 82 ? -6.106 7.615 -0.597 1.00 98.06 82 VAL A C 1
ATOM 588 O O . VAL A 1 82 ? -5.078 7.647 -1.281 1.00 98.06 82 VAL A O 1
ATOM 591 N N . PRO A 1 83 ? -6.061 7.746 0.742 1.00 98.00 83 PRO A N 1
ATOM 592 C CA . PRO A 1 83 ? -4.814 7.910 1.476 1.00 98.00 83 PRO A CA 1
ATOM 593 C C . PRO A 1 83 ? -3.814 6.777 1.226 1.00 98.00 83 PRO A C 1
ATOM 595 O O . PRO A 1 83 ? -4.170 5.595 1.196 1.00 98.00 83 PRO A O 1
ATOM 598 N N . VAL A 1 84 ? -2.537 7.150 1.117 1.00 98.19 84 VAL A N 1
ATOM 599 C CA . VAL A 1 84 ? -1.420 6.213 0.962 1.00 98.19 84 VAL A CA 1
ATOM 600 C C . VAL A 1 84 ? -0.538 6.243 2.203 1.00 98.19 84 VAL A C 1
ATOM 602 O O . VAL A 1 84 ? 0.019 7.271 2.586 1.00 98.19 84 VAL A O 1
ATOM 605 N N . HIS A 1 85 ? -0.370 5.071 2.792 1.00 97.31 85 HIS A N 1
ATOM 606 C CA . HIS A 1 85 ? 0.429 4.803 3.973 1.00 97.31 85 HIS A CA 1
ATOM 607 C C . HIS A 1 85 ? 1.691 4.023 3.592 1.00 97.31 85 HIS A C 1
ATOM 609 O O . HIS A 1 85 ? 1.764 3.374 2.546 1.00 97.31 85 HIS A O 1
ATOM 615 N N . CYS A 1 86 ? 2.709 4.070 4.447 1.00 95.44 86 CYS A N 1
ATOM 616 C CA . CYS A 1 86 ? 3.929 3.286 4.283 1.00 95.44 86 CYS A CA 1
ATOM 617 C C . CYS A 1 86 ? 4.244 2.573 5.589 1.00 95.44 86 CYS A C 1
ATOM 619 O O . CYS A 1 86 ? 4.446 3.239 6.604 1.00 95.44 86 CYS A O 1
ATOM 621 N N . SER A 1 87 ? 4.352 1.243 5.536 1.00 94.12 87 SER A N 1
ATOM 622 C CA . SER A 1 87 ? 4.604 0.411 6.714 1.00 94.12 87 SER A CA 1
ATOM 623 C C . SER A 1 87 ? 5.829 0.892 7.492 1.00 94.12 87 SER A C 1
ATOM 625 O O . SER A 1 87 ? 5.743 1.114 8.693 1.00 94.12 87 SER A O 1
ATOM 627 N N . LEU A 1 88 ? 6.942 1.165 6.804 1.00 93.50 88 LEU A N 1
ATOM 628 C CA . LEU A 1 88 ? 8.177 1.624 7.439 1.00 93.50 88 LEU A CA 1
ATOM 629 C C . LEU A 1 88 ? 7.996 2.958 8.174 1.00 93.50 88 LEU A C 1
ATOM 631 O O . LEU A 1 88 ? 8.345 3.067 9.347 1.00 93.50 88 LEU A O 1
ATOM 635 N N . THR A 1 89 ? 7.470 3.984 7.499 1.00 93.44 89 THR A N 1
ATOM 636 C CA . THR A 1 89 ? 7.332 5.313 8.111 1.00 93.44 89 THR A CA 1
ATOM 637 C C . THR A 1 89 ? 6.335 5.300 9.266 1.00 93.44 89 THR A C 1
ATOM 639 O O . THR A 1 89 ? 6.553 5.983 10.265 1.00 93.44 89 THR A O 1
ATOM 642 N N . GLU A 1 90 ? 5.260 4.519 9.159 1.00 95.19 90 GLU A N 1
ATOM 643 C CA . GLU A 1 90 ? 4.275 4.385 10.232 1.00 95.19 90 GLU A CA 1
ATOM 644 C C . GLU A 1 90 ? 4.823 3.629 11.435 1.00 95.19 90 GLU A C 1
ATOM 646 O O . GLU A 1 90 ? 4.645 4.091 12.561 1.00 95.19 90 GLU A O 1
ATOM 651 N N . THR A 1 91 ? 5.558 2.536 11.218 1.00 94.62 91 THR A N 1
ATOM 652 C CA . THR A 1 91 ? 6.244 1.827 12.302 1.00 94.62 91 THR A CA 1
ATOM 653 C C . THR A 1 91 ? 7.243 2.742 13.011 1.00 94.62 91 THR A C 1
ATOM 655 O O . THR A 1 91 ? 7.224 2.815 14.236 1.00 94.62 91 THR A O 1
ATOM 658 N N . LEU A 1 92 ? 8.070 3.494 12.273 1.00 94.88 92 LEU A N 1
ATOM 659 C CA . LEU A 1 92 ? 9.020 4.437 12.877 1.00 94.88 92 LEU A CA 1
ATOM 660 C C . LEU A 1 92 ? 8.306 5.519 13.696 1.00 94.88 92 LEU A C 1
ATOM 662 O O . LEU A 1 92 ? 8.711 5.802 14.822 1.00 94.88 92 LEU A O 1
ATOM 666 N N . ARG A 1 93 ? 7.215 6.087 13.167 1.00 95.19 93 ARG A N 1
ATOM 667 C CA . ARG A 1 93 ? 6.397 7.065 13.895 1.00 95.19 93 ARG A CA 1
ATOM 668 C C . ARG A 1 93 ? 5.842 6.466 15.187 1.00 95.19 93 ARG A C 1
ATOM 670 O O . ARG A 1 93 ? 5.963 7.097 16.229 1.00 95.19 93 ARG A O 1
ATOM 677 N N . ALA A 1 94 ? 5.281 5.260 15.129 1.00 95.38 94 ALA A N 1
ATOM 678 C CA . ALA A 1 94 ? 4.717 4.589 16.296 1.00 95.38 94 ALA A CA 1
ATOM 679 C C . ALA A 1 94 ? 5.774 4.335 17.384 1.00 95.38 94 ALA A C 1
ATOM 681 O O . ALA A 1 94 ? 5.510 4.587 18.558 1.00 95.38 94 ALA A O 1
ATOM 682 N N . VAL A 1 95 ? 6.981 3.903 16.999 1.00 96.62 95 VAL A N 1
ATOM 683 C CA . VAL A 1 95 ? 8.100 3.697 17.933 1.00 96.62 95 VAL A CA 1
ATOM 684 C C . VAL A 1 95 ? 8.505 5.009 18.603 1.00 96.62 95 VAL A C 1
ATOM 686 O O . VAL A 1 95 ? 8.594 5.062 19.827 1.00 96.62 95 VAL A O 1
ATOM 689 N N . VAL A 1 96 ? 8.688 6.084 17.829 1.00 96.75 96 VAL A N 1
ATOM 690 C CA . VAL A 1 96 ? 9.051 7.403 18.373 1.00 96.75 96 VAL A CA 1
ATOM 691 C C . VAL A 1 96 ? 7.969 7.925 19.320 1.00 96.75 96 VAL A C 1
ATOM 693 O O . VAL A 1 96 ? 8.285 8.362 20.424 1.00 96.75 96 VAL A O 1
ATOM 696 N N . SER A 1 97 ? 6.694 7.833 18.932 1.00 96.19 97 SER A N 1
ATOM 697 C CA . SER A 1 97 ? 5.572 8.231 19.788 1.00 96.19 97 SER A CA 1
ATOM 698 C C . SER A 1 97 ? 5.527 7.427 21.087 1.00 96.19 97 SER A C 1
ATOM 700 O O . SER A 1 97 ? 5.281 7.993 22.148 1.00 96.19 97 SER A O 1
ATOM 702 N N . HIS A 1 98 ? 5.807 6.123 21.027 1.00 95.69 98 HIS A N 1
ATOM 703 C CA . HIS A 1 98 ? 5.859 5.279 22.215 1.00 95.69 98 HIS A CA 1
ATOM 704 C C . HIS A 1 98 ? 7.021 5.648 23.145 1.00 95.69 98 HIS A C 1
ATOM 706 O O . HIS A 1 98 ? 6.844 5.658 24.359 1.00 95.69 98 HIS A O 1
ATOM 712 N N . MET A 1 99 ? 8.196 5.969 22.599 1.00 95.06 99 MET A N 1
ATOM 713 C CA . MET A 1 99 ? 9.345 6.410 23.396 1.00 95.06 99 MET A CA 1
ATOM 714 C C . MET A 1 99 ? 9.077 7.754 24.081 1.00 95.06 99 MET A C 1
ATOM 716 O O . MET A 1 99 ? 9.363 7.895 25.265 1.00 95.06 99 MET A O 1
ATOM 720 N N . ALA A 1 100 ? 8.485 8.712 23.363 1.00 92.12 100 ALA A N 1
ATOM 721 C CA . ALA A 1 100 ? 8.156 10.030 23.903 1.00 92.12 100 ALA A CA 1
ATOM 722 C C . ALA A 1 100 ? 7.084 9.977 25.005 1.00 92.12 100 ALA A C 1
ATOM 724 O O . ALA A 1 100 ? 7.110 10.791 25.914 1.00 92.12 100 ALA A O 1
ATOM 725 N N . ALA A 1 101 ? 6.160 9.014 24.952 1.00 86.62 101 ALA A N 1
ATOM 726 C CA . ALA A 1 101 ? 5.133 8.835 25.981 1.00 86.62 101 ALA A CA 1
ATOM 727 C C . A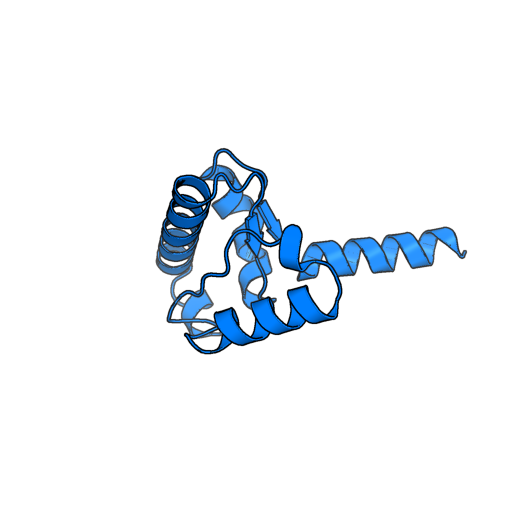LA A 1 101 ? 5.651 8.181 27.280 1.00 86.62 101 ALA A C 1
ATOM 729 O O . ALA A 1 101 ? 4.888 8.042 28.235 1.00 86.62 101 ALA A O 1
ATOM 730 N N . ARG A 1 102 ? 6.910 7.718 27.308 1.00 76.31 102 ARG A N 1
ATOM 731 C CA . ARG A 1 102 ? 7.524 7.026 28.457 1.00 76.31 102 ARG A CA 1
ATOM 732 C C . ARG A 1 102 ? 8.667 7.805 29.113 1.00 76.31 102 ARG A C 1
ATOM 734 O O . ARG A 1 102 ? 9.215 7.296 30.090 1.00 76.31 102 ARG A O 1
ATOM 741 N N . GLY A 1 103 ? 9.041 8.964 28.571 1.00 55.81 103 GLY A N 1
ATOM 742 C CA . GLY A 1 103 ? 10.020 9.891 29.150 1.00 55.81 103 GLY A CA 1
ATOM 743 C C . GLY A 1 103 ? 9.322 11.107 29.730 1.00 55.81 103 GLY A C 1
ATOM 744 O O . GLY A 1 103 ? 9.780 11.567 30.795 1.00 55.81 103 GLY A O 1
#

Sequence (103 aa):
GGAGWPPLIRDLADRTGYGRSLADVRAIPHFGRAAQADPRGTLGALAAEALIAIERTGAERILLGGTGLAGFRDALAARLAVPVHCSLTETLRAVVSHMAARG